Protein AF-A0A1G9RK10-F1 (afdb_monomer)

Mean predicted aligned error: 13.1 Å

Solvent-accessible surface area (backbone atoms only — not comparable to full-atom values): 10331 Å² total; per-residue (Å²): 124,64,68,62,55,46,46,72,76,38,72,86,64,48,72,44,81,42,51,58,89,54,56,60,70,59,33,54,46,34,39,77,75,68,65,28,46,60,47,67,49,62,83,65,88,89,59,86,79,92,74,89,58,81,71,52,60,60,60,53,47,53,52,56,57,50,56,70,39,57,61,78,69,75,44,83,59,95,44,70,71,59,46,52,52,50,51,54,51,54,50,50,57,52,51,53,58,46,52,55,33,55,76,68,69,45,74,80,90,51,96,82,51,80,75,78,80,81,78,88,74,77,52,92,44,63,47,52,32,50,50,52,51,44,68,75,40,72,89,60,87,80,52,69,64,57,53,22,60,76,70,72,42,90,52,60,90,48,48,76,67,62,48,75,110

Structure (mmCIF, N/CA/C/O backbone):
data_AF-A0A1G9RK10-F1
#
_entry.id   AF-A0A1G9RK10-F1
#
loop_
_atom_site.group_PDB
_atom_site.id
_atom_site.type_symbol
_atom_site.label_atom_id
_atom_site.label_alt_id
_atom_site.label_comp_id
_atom_site.label_asym_id
_atom_site.label_entity_id
_atom_site.label_seq_id
_atom_site.pdbx_PDB_ins_code
_atom_site.Cartn_x
_atom_site.Cartn_y
_atom_site.Cartn_z
_atom_site.occupancy
_atom_site.B_iso_or_equiv
_atom_site.auth_seq_id
_atom_site.auth_comp_id
_atom_site.auth_asym_id
_atom_site.auth_atom_id
_atom_site.pdbx_PDB_model_num
ATOM 1 N N . MET A 1 1 ? 15.495 -5.701 -16.136 1.00 53.94 1 MET A N 1
ATOM 2 C CA . MET A 1 1 ? 15.778 -6.930 -15.360 1.00 53.94 1 MET A CA 1
ATOM 3 C C . MET A 1 1 ? 14.755 -7.217 -14.250 1.00 53.94 1 MET A C 1
ATOM 5 O O . MET A 1 1 ? 14.625 -8.365 -13.862 1.00 53.94 1 MET A O 1
ATOM 9 N N . SER A 1 2 ? 13.984 -6.237 -13.758 1.00 80.31 2 SER A N 1
ATOM 10 C CA . SER A 1 2 ? 13.093 -6.415 -12.594 1.00 80.31 2 SER A CA 1
ATOM 11 C C . SER A 1 2 ? 11.784 -7.184 -12.850 1.00 80.31 2 SER A C 1
ATOM 13 O O . SER A 1 2 ? 11.376 -7.963 -11.995 1.00 80.31 2 SER A O 1
ATOM 15 N N . LEU A 1 3 ? 11.124 -7.016 -14.006 1.00 83.94 3 LEU A N 1
ATOM 16 C CA . LEU A 1 3 ? 9.822 -7.664 -14.266 1.00 83.94 3 LEU A CA 1
ATOM 17 C C . LEU A 1 3 ? 9.910 -9.189 -14.438 1.00 83.94 3 LEU A C 1
ATOM 19 O O . LEU A 1 3 ? 8.988 -9.894 -14.042 1.00 83.94 3 LEU A O 1
ATOM 23 N N . ALA A 1 4 ? 11.017 -9.699 -14.984 1.00 86.38 4 ALA A N 1
ATOM 24 C CA . ALA A 1 4 ? 11.227 -11.140 -15.132 1.00 86.38 4 ALA A CA 1
ATOM 25 C C . ALA A 1 4 ? 11.338 -11.831 -13.763 1.00 86.38 4 ALA A C 1
ATOM 27 O O . ALA A 1 4 ? 10.626 -12.794 -13.505 1.00 86.38 4 ALA A O 1
ATOM 28 N N . LEU A 1 5 ? 12.144 -11.268 -12.854 1.00 88.88 5 LEU A N 1
ATOM 29 C CA . LEU A 1 5 ? 12.272 -11.758 -11.476 1.00 88.88 5 LEU A CA 1
ATOM 30 C C . LEU A 1 5 ? 10.956 -11.647 -10.700 1.00 88.88 5 LEU A C 1
ATOM 32 O O . LEU A 1 5 ? 10.623 -12.523 -9.906 1.00 88.88 5 LEU A O 1
ATOM 36 N N . LEU A 1 6 ? 10.190 -10.575 -10.932 1.00 88.19 6 LEU A N 1
ATOM 37 C CA . LEU A 1 6 ? 8.857 -10.433 -10.354 1.00 88.19 6 LEU A CA 1
ATOM 38 C C . LEU A 1 6 ? 7.933 -11.554 -10.833 1.00 88.19 6 LEU A C 1
ATOM 40 O O . LEU A 1 6 ? 7.242 -12.147 -10.011 1.00 88.19 6 LEU A O 1
ATOM 44 N N . ARG A 1 7 ? 7.944 -11.873 -12.132 1.00 90.06 7 ARG A N 1
ATOM 45 C CA . ARG A 1 7 ? 7.121 -12.953 -12.687 1.00 90.06 7 ARG A CA 1
ATOM 46 C C . ARG A 1 7 ? 7.522 -14.322 -12.143 1.00 90.06 7 ARG A C 1
ATOM 48 O O . ARG A 1 7 ? 6.646 -15.121 -11.834 1.00 90.06 7 ARG A O 1
ATOM 55 N N . GLU A 1 8 ? 8.823 -14.561 -12.009 1.00 90.56 8 GLU A N 1
ATOM 56 C CA . GLU A 1 8 ? 9.381 -15.794 -11.452 1.00 90.56 8 GLU A CA 1
ATOM 57 C C . GLU A 1 8 ? 8.956 -16.000 -9.992 1.00 90.56 8 GLU A C 1
ATOM 59 O O . GLU A 1 8 ? 8.489 -17.074 -9.623 1.00 90.56 8 GLU A O 1
ATOM 64 N N . LYS A 1 9 ? 9.071 -14.959 -9.159 1.00 90.81 9 LYS A N 1
ATOM 65 C CA . LYS A 1 9 ? 8.763 -15.048 -7.724 1.00 90.81 9 LYS A CA 1
ATOM 66 C C . LYS A 1 9 ? 7.270 -14.942 -7.411 1.00 90.81 9 LYS A C 1
ATOM 68 O O . LYS A 1 9 ? 6.826 -15.468 -6.395 1.00 90.81 9 LYS A O 1
ATOM 73 N N . PHE A 1 10 ? 6.501 -14.255 -8.254 1.00 90.25 10 PHE A N 1
ATOM 74 C CA . PHE A 1 10 ? 5.099 -13.919 -8.005 1.00 90.25 10 PHE A CA 1
ATOM 75 C C . PHE A 1 10 ? 4.233 -14.184 -9.244 1.00 90.25 10 PHE A C 1
ATOM 77 O O . PHE A 1 10 ? 3.733 -13.269 -9.901 1.00 90.25 10 PHE A O 1
ATOM 84 N N . SER A 1 11 ? 4.015 -15.464 -9.544 1.00 88.94 11 SER A N 1
ATOM 85 C CA . SER A 1 11 ? 3.245 -15.921 -10.711 1.00 88.94 11 SER A CA 1
ATOM 86 C C . SER A 1 11 ? 1.756 -15.542 -10.682 1.00 88.94 11 SER A C 1
ATOM 88 O O . SER A 1 11 ? 1.095 -15.549 -11.722 1.00 88.94 11 SER A O 1
ATOM 90 N N . THR A 1 12 ? 1.218 -15.170 -9.519 1.00 91.38 12 THR A N 1
ATOM 91 C CA . THR A 1 12 ? -0.173 -14.717 -9.356 1.00 91.38 12 THR A CA 1
ATOM 92 C C . THR A 1 12 ? -0.383 -13.254 -9.741 1.00 91.38 12 THR A C 1
ATOM 94 O O . THR A 1 12 ? -1.522 -12.826 -9.926 1.00 91.38 12 THR A O 1
ATOM 97 N N . ILE A 1 13 ? 0.689 -12.468 -9.884 1.00 89.38 13 ILE A N 1
ATOM 98 C CA . ILE A 1 13 ? 0.580 -11.088 -10.354 1.00 89.38 13 ILE A CA 1
ATOM 99 C C . ILE A 1 13 ? 0.345 -11.120 -11.863 1.00 89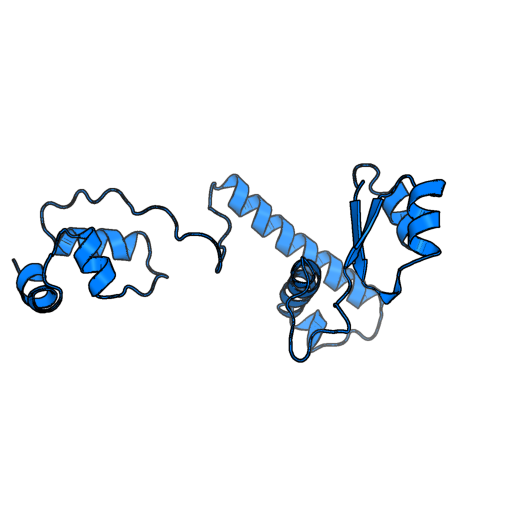.38 13 ILE A C 1
ATOM 101 O O . ILE A 1 13 ? 1.192 -11.598 -12.617 1.00 89.38 13 ILE A O 1
ATOM 105 N N . CYS A 1 14 ? -0.797 -10.583 -12.292 1.00 89.25 14 CYS A N 1
ATOM 106 C CA . CYS A 1 14 ? -1.172 -10.488 -13.707 1.00 89.25 14 CYS A CA 1
ATOM 107 C C . CYS A 1 14 ? -1.163 -9.046 -14.236 1.00 89.25 14 CYS A C 1
ATOM 109 O O . CYS A 1 14 ? -1.078 -8.843 -15.443 1.00 89.25 14 CYS A O 1
ATOM 111 N N . LEU A 1 15 ? -1.253 -8.050 -13.348 1.00 90.12 15 LEU A N 1
ATOM 112 C CA . LEU A 1 15 ? -1.397 -6.636 -13.694 1.00 90.12 15 LEU A CA 1
ATOM 113 C C . LEU A 1 15 ? -0.355 -5.786 -12.965 1.00 90.12 15 LEU A C 1
ATOM 115 O O . LEU A 1 15 ? -0.223 -5.864 -11.745 1.00 90.12 15 LEU A O 1
ATOM 119 N N . VAL A 1 16 ? 0.334 -4.930 -13.715 1.00 89.88 16 VAL A N 1
ATOM 120 C CA . VAL A 1 16 ? 1.300 -3.952 -13.210 1.00 89.88 16 VAL A CA 1
ATOM 121 C C . VAL A 1 16 ? 0.933 -2.567 -13.738 1.00 89.88 16 VAL A C 1
ATOM 123 O O . VAL A 1 16 ? 0.645 -2.405 -14.923 1.00 89.88 16 VAL A O 1
ATOM 126 N N . TRP A 1 17 ? 0.958 -1.556 -12.871 1.00 88.88 17 TRP A N 1
ATOM 127 C CA . TRP A 1 17 ? 0.866 -0.154 -13.287 1.00 88.88 17 TRP A CA 1
ATOM 128 C C . TRP A 1 17 ? 2.262 0.443 -13.426 1.00 88.88 17 TRP A C 1
ATOM 130 O O . TRP A 1 17 ? 3.115 0.212 -12.571 1.00 88.88 17 TRP A O 1
ATOM 140 N N . ALA A 1 18 ? 2.481 1.222 -14.480 1.00 88.12 18 ALA A N 1
ATOM 141 C CA . ALA A 1 18 ? 3.726 1.949 -14.698 1.00 88.12 18 ALA A CA 1
ATOM 142 C C . ALA A 1 18 ? 3.443 3.369 -15.202 1.00 88.12 18 ALA A C 1
ATOM 144 O O . ALA A 1 18 ? 2.366 3.643 -15.734 1.00 88.12 18 ALA A O 1
ATOM 145 N N . ASP A 1 19 ? 4.394 4.280 -15.010 1.00 85.12 19 ASP A N 1
ATOM 146 C CA . ASP A 1 19 ? 4.279 5.651 -15.505 1.00 85.12 19 ASP A CA 1
ATOM 147 C C . ASP A 1 19 ? 4.474 5.749 -17.030 1.00 85.12 19 ASP A C 1
ATOM 149 O O . ASP A 1 19 ? 4.818 4.784 -17.722 1.00 85.12 19 ASP A O 1
ATOM 153 N N . GLY A 1 20 ? 4.246 6.952 -17.562 1.00 84.38 20 GLY A N 1
ATOM 154 C CA . GLY A 1 20 ? 4.333 7.239 -18.990 1.00 84.38 20 GLY A CA 1
ATOM 155 C C . GLY A 1 20 ? 5.702 7.020 -19.638 1.00 84.38 20 GLY A C 1
ATOM 156 O O . GLY A 1 20 ? 5.734 6.845 -20.861 1.00 84.38 20 GLY A O 1
ATOM 157 N N . GLY A 1 21 ? 6.788 7.006 -18.859 1.00 84.88 21 GLY A N 1
ATOM 158 C CA . GLY A 1 21 ? 8.156 6.770 -19.323 1.00 84.88 21 GLY A CA 1
ATOM 159 C C . GLY A 1 21 ? 8.443 5.305 -19.653 1.00 84.88 21 GLY A C 1
ATOM 160 O O . GLY A 1 21 ? 9.356 5.014 -20.420 1.00 84.88 21 GLY A O 1
ATOM 161 N N . TYR A 1 22 ? 7.622 4.380 -19.151 1.00 86.12 22 TYR A N 1
ATOM 162 C CA . TYR A 1 22 ? 7.745 2.940 -19.406 1.00 86.12 22 TYR A CA 1
ATOM 163 C C . TYR A 1 22 ? 6.892 2.430 -20.578 1.00 86.12 22 TYR A C 1
ATOM 165 O O . TYR A 1 22 ? 6.804 1.221 -20.813 1.00 86.12 22 TYR A O 1
ATOM 173 N N . ALA A 1 23 ? 6.245 3.331 -21.318 1.00 84.19 23 ALA A N 1
ATOM 174 C CA . ALA A 1 23 ? 5.412 2.964 -22.455 1.00 84.19 23 ALA A CA 1
ATOM 175 C C . ALA A 1 23 ? 6.224 2.396 -23.635 1.00 84.19 23 ALA A C 1
ATOM 177 O O . ALA A 1 23 ? 7.419 2.651 -23.792 1.00 84.19 23 ALA A O 1
ATOM 178 N N . GLY A 1 24 ? 5.546 1.658 -24.516 1.00 87.56 24 GLY A N 1
ATOM 179 C CA . GLY A 1 24 ? 6.134 1.148 -25.753 1.00 87.56 24 GLY A CA 1
ATOM 180 C C . GLY A 1 24 ? 6.821 -0.200 -25.557 1.00 87.56 24 GLY A C 1
ATOM 181 O O . GLY A 1 24 ? 6.171 -1.185 -25.209 1.00 87.56 24 GLY A O 1
ATOM 182 N N . ARG A 1 25 ? 8.136 -0.266 -25.801 1.00 89.38 25 ARG A N 1
ATOM 183 C CA . ARG A 1 25 ? 8.872 -1.541 -25.913 1.00 89.38 25 ARG A CA 1
ATOM 184 C C . ARG A 1 25 ? 8.755 -2.422 -24.667 1.00 89.38 25 ARG A C 1
ATOM 186 O O . ARG A 1 25 ? 8.590 -3.630 -24.802 1.00 89.38 25 ARG A O 1
ATOM 193 N N . LEU A 1 26 ? 8.825 -1.835 -23.470 1.00 86.38 26 LEU A N 1
ATOM 194 C CA . LEU A 1 26 ? 8.731 -2.594 -22.220 1.00 86.38 26 LEU A CA 1
ATOM 195 C C . LEU A 1 26 ? 7.330 -3.183 -22.014 1.00 86.38 26 LEU A C 1
ATOM 197 O O . LEU A 1 26 ? 7.211 -4.343 -21.631 1.00 86.38 26 LEU A O 1
ATOM 201 N N . GLN A 1 27 ? 6.288 -2.398 -22.294 1.00 90.44 27 GLN A N 1
ATOM 202 C CA . GLN A 1 27 ? 4.893 -2.825 -22.187 1.00 90.44 27 GLN A CA 1
ATOM 203 C C . GLN A 1 27 ? 4.593 -3.989 -23.140 1.00 90.44 27 GLN A C 1
ATOM 205 O O . GLN A 1 27 ? 4.045 -5.003 -22.711 1.00 90.44 27 GLN A O 1
ATOM 210 N N . ALA A 1 28 ? 4.998 -3.867 -24.408 1.00 90.69 28 ALA A N 1
ATOM 211 C CA . ALA A 1 28 ? 4.804 -4.918 -25.406 1.00 90.69 28 ALA A CA 1
ATOM 212 C C . ALA A 1 28 ? 5.553 -6.205 -25.025 1.00 90.69 28 ALA A C 1
ATOM 214 O O . ALA A 1 28 ? 4.969 -7.288 -25.020 1.00 90.69 28 ALA A O 1
ATOM 215 N N . TRP A 1 29 ? 6.822 -6.079 -24.627 1.00 93.06 29 TRP A N 1
ATOM 216 C CA . TRP A 1 29 ? 7.636 -7.214 -24.196 1.00 93.06 29 TRP A CA 1
ATOM 217 C C . TRP A 1 29 ? 7.060 -7.913 -22.957 1.00 93.06 29 TRP A C 1
ATOM 219 O O . TRP A 1 29 ? 6.998 -9.139 -22.925 1.00 93.06 29 TRP A O 1
ATOM 229 N N . ALA A 1 30 ? 6.595 -7.163 -21.953 1.00 91.38 30 ALA A N 1
ATOM 230 C CA . ALA A 1 30 ? 6.016 -7.742 -20.741 1.00 91.38 30 ALA A CA 1
ATOM 231 C C . ALA A 1 30 ? 4.748 -8.560 -21.040 1.00 91.38 30 ALA A C 1
ATOM 233 O O . ALA A 1 30 ? 4.576 -9.647 -20.487 1.00 91.38 30 ALA A O 1
ATOM 234 N N . GLY A 1 31 ? 3.903 -8.082 -21.958 1.00 90.56 31 GLY A N 1
ATOM 235 C CA . GLY A 1 31 ? 2.727 -8.824 -22.408 1.00 90.56 31 GLY A CA 1
ATOM 236 C C . GLY A 1 31 ? 3.091 -10.096 -23.177 1.00 90.56 31 GLY A C 1
ATOM 237 O O . GLY A 1 31 ? 2.581 -11.166 -22.862 1.00 90.56 31 GLY A O 1
ATOM 238 N N . GLN A 1 32 ? 4.002 -9.994 -24.149 1.00 91.81 32 GLN A N 1
ATOM 239 C CA . GLN A 1 32 ? 4.349 -11.103 -25.047 1.00 91.81 32 GLN A CA 1
ATOM 240 C C . GLN A 1 32 ? 5.210 -12.185 -24.387 1.00 91.81 32 GLN A C 1
ATOM 242 O O . GLN A 1 32 ? 5.023 -13.365 -24.661 1.00 91.81 32 GLN A O 1
ATOM 247 N N . VAL A 1 33 ? 6.164 -11.790 -23.542 1.00 89.25 33 VAL A N 1
ATOM 248 C CA . VAL A 1 33 ? 7.177 -12.704 -22.990 1.00 89.25 33 VAL A CA 1
ATOM 249 C C . VAL A 1 33 ? 6.831 -13.152 -21.575 1.00 89.25 33 VAL A C 1
ATOM 251 O O . VAL A 1 33 ? 7.075 -14.302 -21.225 1.00 89.25 33 VAL A O 1
ATOM 254 N N . LEU A 1 34 ? 6.262 -12.268 -20.749 1.00 88.75 34 LEU A N 1
ATOM 255 C CA . LEU A 1 34 ? 5.972 -12.578 -19.344 1.00 88.75 34 LEU A CA 1
ATOM 256 C C . LEU A 1 34 ? 4.493 -12.883 -19.074 1.00 88.75 34 LEU A C 1
ATOM 258 O O . LEU A 1 34 ? 4.167 -13.305 -17.963 1.00 88.75 34 LEU A O 1
ATOM 262 N N . GLY A 1 35 ? 3.598 -12.659 -20.045 1.00 89.38 35 GLY A N 1
ATOM 263 C CA . GLY A 1 35 ? 2.150 -12.753 -19.835 1.00 89.38 35 GLY A CA 1
ATOM 264 C C . GLY A 1 35 ? 1.630 -11.736 -18.811 1.00 89.38 35 GLY A C 1
ATOM 265 O O . GLY A 1 35 ? 0.640 -11.995 -18.132 1.00 89.38 35 GLY A O 1
ATOM 266 N N . LEU A 1 36 ? 2.327 -10.605 -18.648 1.00 91.06 36 LEU A N 1
ATOM 267 C CA . LEU A 1 36 ? 1.996 -9.557 -17.683 1.00 91.06 36 LEU A CA 1
ATOM 268 C C . LEU A 1 36 ? 1.313 -8.383 -18.381 1.00 91.06 36 LEU A C 1
ATOM 270 O O . LEU A 1 36 ? 1.899 -7.741 -19.255 1.00 91.06 36 LEU A O 1
ATOM 274 N N . ALA A 1 37 ? 0.102 -8.040 -17.943 1.00 91.44 37 ALA A N 1
ATOM 275 C CA . ALA A 1 37 ? -0.563 -6.824 -18.381 1.00 91.44 37 ALA A CA 1
ATOM 276 C C . ALA A 1 37 ? 0.099 -5.611 -17.715 1.00 91.44 37 ALA A C 1
ATOM 278 O O . ALA A 1 37 ? 0.075 -5.469 -16.492 1.00 91.44 37 ALA A O 1
ATOM 279 N N . VAL A 1 38 ? 0.676 -4.712 -18.514 1.00 91.19 38 VAL A N 1
ATOM 280 C CA . VAL A 1 38 ? 1.235 -3.444 -18.024 1.00 91.19 38 VAL A CA 1
ATOM 281 C C . VAL A 1 38 ? 0.315 -2.305 -18.447 1.00 91.19 38 VAL A C 1
ATOM 283 O O . VAL A 1 38 ? 0.171 -2.013 -19.634 1.00 91.19 38 VAL A O 1
ATOM 286 N N . THR A 1 39 ? -0.324 -1.664 -17.472 1.00 90.62 39 THR A N 1
ATOM 287 C CA . THR A 1 39 ? -1.167 -0.484 -17.685 1.00 90.62 39 THR A CA 1
ATOM 288 C C . THR A 1 39 ? -0.345 0.774 -17.460 1.00 90.62 39 THR A C 1
ATOM 290 O O . THR A 1 39 ? 0.134 1.026 -16.353 1.00 90.62 39 THR A O 1
ATOM 293 N N . ILE A 1 40 ? -0.206 1.573 -18.513 1.00 88.62 40 ILE A N 1
ATOM 294 C CA . ILE A 1 40 ? 0.523 2.835 -18.466 1.00 88.62 40 ILE A CA 1
ATOM 295 C C . ILE A 1 40 ? -0.408 3.943 -17.975 1.00 88.62 40 ILE A C 1
ATOM 297 O O . ILE A 1 40 ? -1.421 4.242 -18.604 1.00 88.62 40 ILE A O 1
ATOM 301 N N . VAL A 1 41 ? -0.042 4.574 -16.864 1.00 85.62 41 VAL A N 1
ATOM 302 C CA . VAL A 1 41 ? -0.720 5.757 -16.337 1.00 85.62 41 VAL A CA 1
ATOM 303 C C . VAL A 1 41 ? 0.020 6.988 -16.845 1.00 85.62 41 VAL A C 1
ATOM 305 O O . VAL A 1 41 ? 1.155 7.260 -16.452 1.00 85.62 41 VAL A O 1
ATOM 308 N N . ARG A 1 42 ? -0.627 7.734 -17.743 1.00 81.31 42 ARG A N 1
ATOM 309 C CA . ARG A 1 42 ? -0.106 8.979 -18.312 1.00 81.31 42 ARG A CA 1
ATOM 310 C C . ARG A 1 42 ? -0.925 10.169 -17.852 1.00 81.31 42 ARG A C 1
ATOM 312 O O . ARG A 1 42 ? -2.141 10.088 -17.698 1.00 81.31 42 ARG A O 1
ATOM 319 N N . ARG A 1 43 ? -0.226 11.282 -17.656 1.00 77.88 43 ARG A N 1
ATOM 320 C CA . ARG A 1 43 ? -0.850 12.598 -17.586 1.00 77.88 43 ARG A CA 1
ATOM 321 C C . ARG A 1 43 ? -1.272 12.992 -19.003 1.00 77.88 43 ARG A C 1
ATOM 323 O O . ARG A 1 43 ? -0.547 12.688 -19.942 1.00 77.88 43 ARG A O 1
ATOM 330 N N . SER A 1 44 ? -2.426 13.639 -19.149 1.00 77.94 44 SER A N 1
ATOM 331 C CA . SER A 1 44 ? -2.768 14.296 -20.414 1.00 77.94 44 SER A CA 1
ATOM 332 C C . SER A 1 44 ? -1.967 15.593 -20.538 1.00 77.94 44 SER A C 1
ATOM 334 O O . SER A 1 44 ? -1.988 16.412 -19.612 1.00 77.94 44 SER A O 1
ATOM 336 N N . ASP A 1 45 ? -1.264 15.762 -21.658 1.00 72.25 45 ASP A N 1
ATOM 337 C CA . ASP A 1 45 ? -0.419 16.931 -21.935 1.00 72.25 45 ASP A CA 1
ATOM 338 C C . ASP A 1 45 ? -1.246 18.221 -22.102 1.00 72.25 45 ASP A C 1
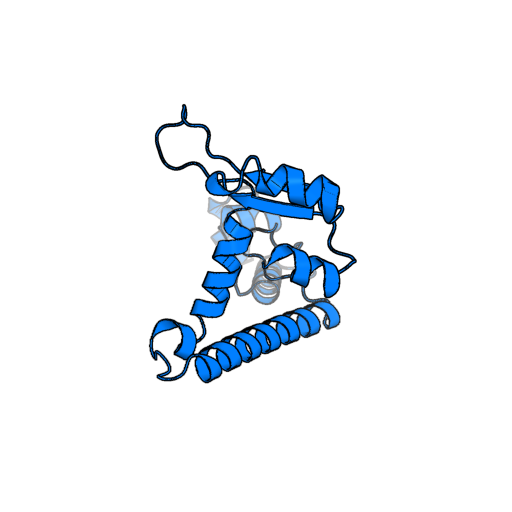ATOM 340 O O . ASP A 1 45 ? -0.746 19.318 -21.855 1.00 72.25 45 ASP A O 1
ATOM 344 N N . ASP A 1 46 ? -2.545 18.093 -22.398 1.00 78.19 46 ASP A N 1
ATOM 345 C CA . ASP A 1 46 ? -3.480 19.213 -22.576 1.00 78.19 46 ASP A CA 1
ATOM 346 C C . ASP A 1 46 ? -3.934 19.853 -21.250 1.00 78.19 46 ASP A C 1
ATOM 348 O O . ASP A 1 46 ? -4.543 20.926 -21.229 1.00 78.19 46 ASP A O 1
ATOM 352 N N . LEU A 1 47 ? -3.653 19.211 -20.110 1.00 76.62 47 LEU A N 1
ATOM 353 C CA . LEU A 1 47 ? -4.113 19.668 -18.800 1.00 76.62 47 LEU A CA 1
ATOM 354 C C . LEU A 1 47 ? -3.064 20.548 -18.109 1.00 76.62 47 LEU A C 1
ATOM 356 O O . LEU A 1 47 ? -2.021 20.071 -17.642 1.00 76.62 47 LEU A O 1
ATOM 360 N N . ARG A 1 48 ? -3.380 21.839 -17.953 1.00 77.38 48 ARG A N 1
ATOM 361 C CA . ARG A 1 48 ? -2.596 22.786 -17.141 1.00 77.38 48 ARG A CA 1
ATOM 362 C C . ARG A 1 48 ? -2.903 22.605 -15.646 1.00 77.38 48 ARG A C 1
ATOM 364 O O . ARG A 1 48 ? -4.057 22.443 -15.266 1.00 77.38 48 ARG A O 1
ATOM 371 N N . GLY A 1 49 ? -1.879 22.672 -14.788 1.00 79.50 49 GLY A N 1
ATOM 372 C CA . GLY A 1 49 ? -2.020 22.560 -13.322 1.00 79.50 49 GLY A CA 1
ATOM 373 C C . GLY A 1 4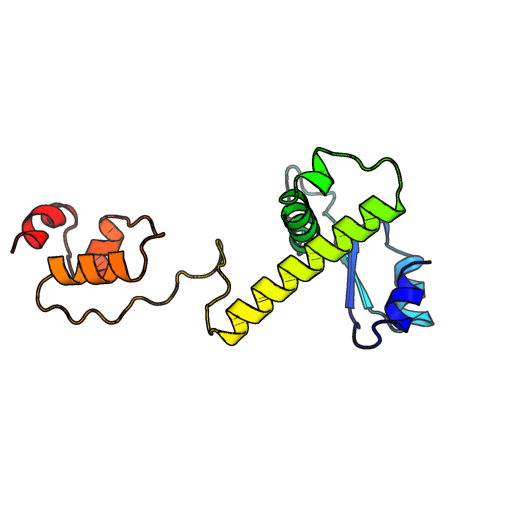9 ? -1.706 21.171 -12.749 1.00 79.50 49 GLY A C 1
ATOM 374 O O . GLY A 1 49 ? -1.086 20.347 -13.414 1.00 79.50 49 GLY A O 1
ATOM 375 N N . PHE A 1 50 ? -2.066 20.907 -11.490 1.00 75.31 50 PHE A N 1
ATOM 376 C CA . PHE A 1 50 ? -1.872 19.594 -10.860 1.00 75.31 50 PHE A CA 1
ATOM 377 C C . PHE A 1 50 ? -3.071 18.687 -11.152 1.00 75.31 50 PHE A C 1
ATOM 379 O O . PHE A 1 50 ? -4.202 19.030 -10.819 1.00 75.31 50 PHE A O 1
ATOM 386 N N . VAL A 1 51 ? -2.819 17.523 -11.755 1.00 78.75 51 VAL A N 1
ATOM 387 C CA . VAL A 1 51 ? -3.843 16.514 -12.051 1.00 78.75 51 VAL A CA 1
ATOM 388 C C . VAL A 1 51 ? -3.510 15.248 -11.280 1.00 78.75 51 VAL A C 1
ATOM 390 O O . VAL A 1 51 ? -2.402 14.722 -11.390 1.00 78.75 51 VAL A O 1
ATOM 393 N N . VAL A 1 52 ? -4.475 14.748 -10.510 1.00 75.12 52 VAL A N 1
ATOM 394 C CA . VAL A 1 52 ? -4.315 13.499 -9.761 1.00 75.12 52 VAL A CA 1
ATOM 395 C C . VAL A 1 52 ? -4.277 12.332 -10.743 1.00 75.12 52 VAL A C 1
ATOM 397 O O . VAL A 1 52 ? -5.266 12.041 -11.415 1.00 75.12 52 VAL A O 1
ATOM 400 N N . LEU A 1 53 ? -3.137 11.644 -10.811 1.00 79.06 53 LEU A N 1
ATOM 401 C CA . LEU A 1 53 ? -2.997 10.451 -11.637 1.00 79.06 53 LEU A CA 1
ATOM 402 C C . LEU A 1 53 ? -3.701 9.249 -10.987 1.00 79.06 53 LEU A C 1
ATOM 404 O O . LEU A 1 53 ? -3.475 8.969 -9.801 1.00 79.06 53 LEU A O 1
ATOM 408 N N . PRO A 1 54 ? -4.509 8.487 -11.749 1.00 74.31 54 PRO A N 1
ATOM 409 C CA . PRO A 1 54 ? -5.125 7.266 -11.252 1.00 74.31 54 PRO A CA 1
ATOM 410 C C . PRO A 1 54 ? -4.077 6.310 -10.669 1.00 74.31 54 PRO A C 1
ATOM 412 O O . PRO A 1 54 ? -3.124 5.924 -11.337 1.00 74.31 54 PRO A O 1
ATOM 415 N N . ARG A 1 55 ? -4.261 5.915 -9.403 1.00 77.56 55 ARG A N 1
ATOM 416 C CA . ARG A 1 55 ? -3.422 4.948 -8.660 1.00 77.56 55 ARG A CA 1
ATOM 417 C C . ARG A 1 55 ? -1.953 5.338 -8.423 1.00 77.56 55 ARG A C 1
ATOM 419 O O . ARG A 1 55 ? -1.260 4.575 -7.752 1.00 77.56 55 ARG A O 1
ATOM 426 N N . GLY A 1 56 ? -1.500 6.527 -8.835 1.00 76.44 56 GLY A N 1
ATOM 427 C CA . GLY A 1 56 ? -0.157 7.036 -8.500 1.00 76.44 56 GLY A CA 1
ATOM 428 C C . GLY A 1 56 ? 0.083 7.108 -6.987 1.00 76.44 56 GLY A C 1
ATOM 429 O O . GLY A 1 56 ? 1.147 6.737 -6.489 1.00 76.44 56 GLY A O 1
ATOM 430 N N . TRP A 1 57 ? -0.978 7.418 -6.233 1.00 81.69 57 TRP A N 1
ATOM 431 C CA . TRP A 1 57 ? -0.934 7.455 -4.773 1.00 81.69 57 TRP A CA 1
ATOM 432 C C . TRP A 1 57 ? -0.502 6.127 -4.138 1.00 81.69 57 TRP A C 1
ATOM 434 O O . TRP A 1 57 ? -0.021 6.141 -3.011 1.00 81.69 57 TRP A O 1
ATOM 444 N N . VAL A 1 58 ? -0.690 4.970 -4.791 1.00 84.62 58 VAL A N 1
ATOM 445 C CA . VAL A 1 58 ? -0.362 3.651 -4.206 1.00 84.62 58 VAL A CA 1
ATOM 446 C C . VAL A 1 58 ? 1.142 3.534 -3.961 1.00 84.62 58 VAL A C 1
ATOM 448 O O . VAL A 1 58 ? 1.572 3.083 -2.894 1.00 84.62 58 VAL A O 1
ATOM 451 N N . VAL A 1 59 ? 1.933 3.986 -4.933 1.00 83.62 59 VAL A N 1
ATOM 452 C CA . VAL A 1 59 ? 3.395 3.990 -4.863 1.00 83.62 59 VAL A CA 1
ATOM 453 C C . VAL A 1 59 ? 3.857 5.006 -3.823 1.00 83.62 59 VAL A C 1
ATOM 455 O O . VAL A 1 59 ? 4.574 4.652 -2.887 1.00 83.62 59 VAL A O 1
ATOM 458 N N . GLU A 1 60 ? 3.360 6.240 -3.914 1.00 87.06 60 GLU A N 1
ATOM 459 C CA . GLU A 1 60 ? 3.676 7.310 -2.960 1.00 87.06 60 GLU A CA 1
ATOM 460 C C . GLU A 1 60 ? 3.338 6.915 -1.522 1.00 87.06 60 GLU A C 1
ATOM 462 O O . GLU A 1 60 ? 4.106 7.173 -0.601 1.00 87.06 60 GLU A O 1
ATOM 467 N N . ARG A 1 61 ? 2.214 6.224 -1.316 1.00 87.75 61 ARG A N 1
ATOM 468 C CA . ARG A 1 61 ? 1.788 5.743 -0.003 1.00 87.75 61 ARG A CA 1
ATOM 469 C C . ARG A 1 61 ? 2.769 4.726 0.575 1.00 87.75 61 ARG A C 1
ATOM 471 O O . ARG A 1 61 ? 3.006 4.745 1.781 1.00 87.75 61 ARG A O 1
ATOM 478 N N . THR A 1 62 ? 3.356 3.875 -0.266 1.00 88.69 62 THR A N 1
ATOM 479 C CA . THR A 1 62 ? 4.397 2.932 0.162 1.00 88.69 62 THR A CA 1
ATOM 480 C C . THR A 1 62 ? 5.631 3.683 0.650 1.00 88.69 62 THR A C 1
ATOM 482 O O . THR A 1 62 ? 6.087 3.442 1.768 1.00 88.69 62 THR A O 1
ATOM 485 N N . PHE A 1 63 ? 6.095 4.679 -0.106 1.00 88.62 63 PHE A N 1
ATOM 486 C CA . PHE A 1 63 ? 7.194 5.542 0.331 1.00 88.62 63 PHE A CA 1
ATOM 487 C C . PHE A 1 63 ? 6.851 6.355 1.580 1.00 88.62 63 PHE A C 1
ATOM 489 O O . PHE A 1 63 ? 7.678 6.462 2.479 1.00 88.62 63 PHE A O 1
ATOM 496 N N . ALA A 1 64 ? 5.622 6.854 1.705 1.00 90.38 64 ALA A N 1
ATOM 497 C CA . ALA A 1 64 ? 5.166 7.563 2.894 1.00 90.38 64 ALA A CA 1
ATOM 498 C C . ALA A 1 64 ? 5.182 6.667 4.143 1.00 90.38 64 ALA A C 1
ATOM 500 O O . ALA A 1 64 ? 5.498 7.134 5.235 1.00 90.38 64 ALA A O 1
ATOM 501 N N . TRP A 1 65 ? 4.872 5.372 4.010 1.00 91.00 65 TRP A N 1
ATOM 502 C CA . TRP A 1 65 ? 4.998 4.420 5.114 1.00 91.00 65 TRP A CA 1
ATOM 503 C C . TRP A 1 65 ? 6.453 4.154 5.486 1.00 91.00 65 TRP A C 1
ATOM 505 O O . TRP A 1 65 ? 6.772 4.190 6.674 1.00 91.00 65 TRP A O 1
ATOM 515 N N . LEU A 1 66 ? 7.327 3.943 4.500 1.00 92.38 66 LEU A N 1
ATOM 516 C CA . LEU A 1 66 ? 8.765 3.780 4.728 1.00 92.38 66 LEU A CA 1
ATOM 517 C C . LEU A 1 66 ? 9.380 5.037 5.358 1.00 92.38 66 LEU A C 1
ATOM 519 O O . LEU A 1 66 ? 10.206 4.937 6.261 1.00 92.38 66 LEU A O 1
ATOM 523 N N . ALA A 1 67 ? 8.892 6.222 4.988 1.00 91.94 67 ALA A N 1
ATOM 524 C CA . ALA A 1 67 ? 9.366 7.488 5.526 1.00 91.94 67 ALA A CA 1
ATOM 525 C C . ALA A 1 67 ? 9.087 7.677 7.029 1.00 91.94 67 ALA A C 1
ATOM 527 O O . ALA A 1 67 ? 9.711 8.513 7.684 1.00 91.94 67 ALA A O 1
ATOM 528 N N . ARG A 1 68 ? 8.182 6.878 7.613 1.00 89.69 68 ARG A N 1
ATOM 529 C CA . ARG A 1 68 ? 7.936 6.867 9.066 1.00 89.69 68 ARG A CA 1
ATOM 530 C C . ARG A 1 68 ? 9.075 6.224 9.853 1.00 89.69 68 ARG A C 1
ATOM 532 O O . ARG A 1 68 ? 9.161 6.422 11.063 1.00 89.69 68 ARG A O 1
ATOM 539 N N 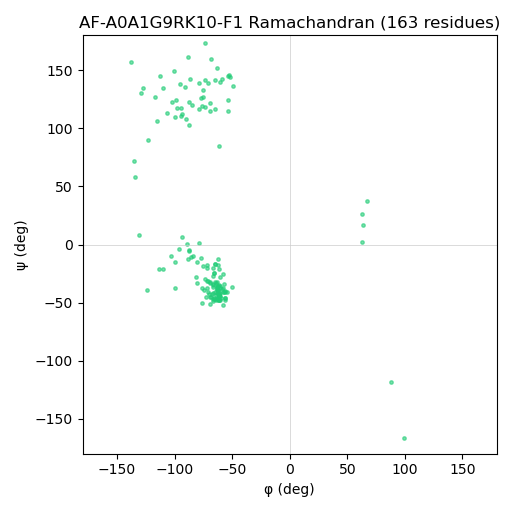. TYR A 1 69 ? 9.939 5.458 9.195 1.00 91.12 69 TYR A N 1
ATOM 540 C CA . TYR A 1 69 ? 11.096 4.840 9.821 1.00 91.12 69 TYR A CA 1
ATOM 541 C C . TYR A 1 69 ? 12.281 5.793 9.706 1.00 91.12 69 TYR A C 1
ATOM 543 O O . TYR A 1 69 ? 12.858 5.960 8.636 1.00 91.12 69 TYR A O 1
ATOM 551 N N . ARG A 1 70 ? 12.676 6.408 10.829 1.00 89.38 70 ARG A N 1
ATOM 552 C CA . ARG A 1 70 ? 13.747 7.424 10.875 1.00 89.38 70 ARG A CA 1
ATOM 553 C C . ARG A 1 70 ? 15.035 6.977 10.172 1.00 89.38 70 ARG A C 1
ATOM 555 O O . ARG A 1 70 ? 15.683 7.794 9.526 1.00 89.38 70 ARG A O 1
ATOM 562 N N . ARG A 1 71 ? 15.388 5.692 10.279 1.00 90.00 71 ARG A N 1
ATOM 563 C CA . ARG A 1 71 ? 16.565 5.100 9.625 1.00 90.00 71 ARG A CA 1
ATOM 564 C C . ARG A 1 71 ? 16.493 5.077 8.096 1.00 90.00 71 ARG A C 1
ATOM 566 O O . ARG A 1 71 ? 17.527 5.101 7.465 1.00 90.00 71 ARG A O 1
ATOM 573 N N . LEU A 1 72 ? 15.308 5.090 7.496 1.00 90.81 72 LEU A N 1
ATOM 574 C CA . LEU A 1 72 ? 15.172 5.130 6.035 1.00 90.81 72 LEU A CA 1
ATOM 575 C C . LEU A 1 72 ? 15.215 6.557 5.462 1.00 90.81 72 LEU A C 1
ATOM 577 O O . LEU A 1 72 ? 15.288 6.720 4.252 1.00 90.81 72 LEU A O 1
ATOM 581 N N . VAL A 1 73 ? 15.152 7.598 6.304 1.00 89.31 73 VAL A N 1
ATOM 582 C CA . VAL A 1 73 ? 15.038 9.002 5.843 1.00 89.31 73 VAL A CA 1
ATOM 583 C C . VAL A 1 73 ? 16.147 9.903 6.368 1.00 89.31 73 VAL A C 1
ATOM 585 O O . VAL A 1 73 ? 16.590 10.820 5.684 1.00 89.31 73 VAL A O 1
ATOM 588 N N . ARG A 1 74 ? 16.539 9.721 7.630 1.00 86.12 74 ARG A N 1
ATOM 589 C CA . ARG A 1 74 ? 17.410 10.659 8.353 1.00 86.12 74 ARG A CA 1
ATOM 590 C C . ARG A 1 74 ? 18.775 10.077 8.687 1.00 86.12 74 ARG A C 1
ATOM 592 O O . ARG A 1 74 ? 19.687 10.847 8.956 1.00 86.12 74 ARG A O 1
ATOM 599 N N . ILE A 1 75 ? 18.906 8.752 8.712 1.00 85.44 75 ILE A N 1
ATOM 600 C CA . ILE A 1 75 ? 20.159 8.067 9.044 1.00 85.44 75 ILE A CA 1
ATOM 601 C C . ILE A 1 75 ? 20.508 7.171 7.870 1.00 85.44 75 ILE A C 1
ATOM 603 O O . ILE A 1 75 ? 20.079 6.027 7.813 1.00 85.44 75 ILE A O 1
ATOM 607 N N . TYR A 1 76 ? 21.258 7.711 6.919 1.00 79.75 76 TYR A N 1
ATOM 608 C CA . TYR A 1 76 ? 21.721 6.923 5.789 1.00 79.75 76 TYR A CA 1
ATOM 609 C C . TYR A 1 76 ? 22.748 5.898 6.269 1.00 79.75 76 TYR A C 1
ATOM 611 O O . TYR A 1 76 ? 23.764 6.250 6.870 1.00 79.75 76 TYR A O 1
ATOM 619 N N . GLU A 1 77 ? 22.459 4.624 6.024 1.00 85.19 77 GLU A N 1
ATOM 620 C CA . GLU A 1 77 ? 23.383 3.539 6.330 1.00 85.19 77 GLU A CA 1
ATOM 621 C C . GLU A 1 77 ? 24.573 3.581 5.366 1.00 85.19 77 GLU A C 1
ATOM 623 O O . GLU A 1 77 ? 24.416 3.794 4.164 1.00 85.19 77 GLU A O 1
ATOM 628 N N . ARG A 1 78 ? 25.784 3.345 5.884 1.00 89.69 78 ARG A N 1
ATOM 629 C CA . ARG A 1 78 ? 27.013 3.361 5.069 1.00 89.69 78 ARG A CA 1
ATOM 630 C C . ARG A 1 78 ? 27.054 2.223 4.044 1.00 89.69 78 ARG A C 1
ATOM 632 O O . ARG A 1 78 ? 27.728 2.346 3.026 1.00 89.69 78 ARG A O 1
ATOM 639 N N . ARG A 1 79 ? 26.379 1.107 4.336 1.00 92.62 79 ARG A N 1
ATOM 640 C CA . ARG A 1 79 ? 26.320 -0.079 3.474 1.00 92.62 79 ARG A CA 1
ATOM 641 C C . ARG A 1 79 ? 24.918 -0.241 2.881 1.00 92.62 79 ARG A C 1
ATOM 643 O O . ARG A 1 79 ? 23.951 -0.177 3.646 1.00 92.62 79 ARG A O 1
ATOM 650 N N . PRO A 1 80 ? 24.799 -0.530 1.572 1.00 90.88 80 PRO A N 1
ATOM 651 C CA . PRO A 1 80 ? 23.504 -0.773 0.941 1.00 90.88 80 PRO A CA 1
ATOM 652 C C . PRO A 1 80 ? 22.779 -1.975 1.562 1.00 90.88 80 PRO A C 1
ATOM 654 O O . PRO A 1 80 ? 21.576 -1.892 1.781 1.00 90.88 80 PRO A O 1
ATOM 657 N N . ASP A 1 81 ? 23.508 -3.022 1.963 1.00 93.50 81 ASP A N 1
ATOM 658 C CA . ASP A 1 81 ? 22.937 -4.234 2.576 1.00 93.50 81 ASP A CA 1
ATOM 659 C C . ASP A 1 81 ? 22.151 -3.929 3.864 1.00 93.50 81 ASP A C 1
ATOM 661 O O . ASP A 1 81 ? 21.092 -4.498 4.124 1.00 93.50 81 ASP A O 1
ATOM 665 N N . HIS A 1 82 ? 22.642 -2.986 4.677 1.00 92.69 82 HIS A N 1
ATOM 666 C CA . HIS A 1 82 ? 21.946 -2.567 5.896 1.00 92.69 82 HIS A CA 1
ATOM 667 C C . HIS A 1 82 ? 20.686 -1.770 5.565 1.00 92.69 82 HIS A C 1
ATOM 669 O O . HIS A 1 82 ? 19.648 -1.957 6.199 1.00 92.69 82 HIS A O 1
ATOM 675 N N . HIS A 1 83 ? 20.764 -0.891 4.564 1.00 90.88 83 HIS A N 1
ATOM 676 C CA . HIS A 1 83 ? 19.608 -0.128 4.114 1.00 90.88 83 HIS A CA 1
ATOM 677 C C . HIS A 1 83 ? 18.522 -1.057 3.552 1.00 90.88 83 HIS A C 1
ATOM 679 O O . HIS A 1 83 ? 17.344 -0.901 3.874 1.00 90.88 83 HIS A O 1
ATOM 685 N N . GLU A 1 84 ? 18.913 -2.070 2.777 1.00 93.25 84 GLU A N 1
ATOM 686 C CA . GLU A 1 84 ? 18.008 -3.102 2.275 1.00 93.25 84 GLU A CA 1
ATOM 687 C C . GLU A 1 84 ? 17.346 -3.879 3.422 1.00 93.25 84 GLU A C 1
ATOM 689 O O . GLU A 1 84 ? 16.118 -3.994 3.463 1.00 93.25 84 GLU A O 1
ATOM 694 N N . ALA A 1 85 ? 18.123 -4.334 4.410 1.00 94.25 85 ALA A N 1
ATOM 695 C CA . ALA A 1 85 ? 17.586 -5.008 5.592 1.00 94.25 85 ALA A CA 1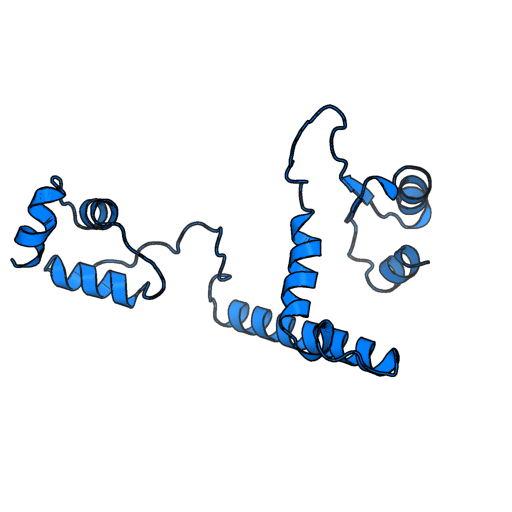
ATOM 696 C C . ALA A 1 85 ? 16.574 -4.132 6.357 1.00 94.25 85 ALA A C 1
ATOM 698 O O . ALA A 1 85 ? 15.541 -4.625 6.821 1.00 94.25 85 ALA A O 1
ATOM 699 N N . MET A 1 86 ? 16.816 -2.820 6.445 1.00 94.06 86 MET A N 1
ATOM 700 C CA . MET A 1 86 ? 15.877 -1.882 7.067 1.00 94.06 86 MET A CA 1
ATOM 701 C C . MET A 1 86 ? 14.570 -1.738 6.274 1.00 94.06 86 MET A C 1
ATOM 703 O O . MET A 1 86 ? 13.512 -1.600 6.894 1.00 94.06 86 MET A O 1
ATOM 707 N N . ILE A 1 87 ? 14.608 -1.803 4.937 1.00 94.12 87 ILE A N 1
ATOM 708 C CA . ILE A 1 87 ? 13.396 -1.830 4.099 1.00 94.12 87 ILE A CA 1
ATOM 709 C C . ILE A 1 87 ? 12.594 -3.102 4.385 1.00 94.12 87 ILE A C 1
ATOM 711 O O . ILE A 1 87 ? 11.390 -3.018 4.639 1.00 94.12 87 ILE A O 1
ATOM 715 N N . TRP A 1 88 ? 13.250 -4.267 4.406 1.00 94.88 88 TRP A N 1
ATOM 716 C CA . TRP A 1 88 ? 12.597 -5.538 4.732 1.00 94.88 88 TRP A CA 1
ATOM 717 C C . TRP A 1 88 ? 11.921 -5.491 6.102 1.00 94.88 88 TRP A C 1
ATOM 719 O O . TRP A 1 88 ? 10.738 -5.816 6.222 1.00 94.88 88 TRP A O 1
ATOM 729 N N . TRP A 1 89 ? 12.633 -5.007 7.120 1.00 95.12 89 TRP A N 1
ATOM 730 C CA . TRP A 1 89 ? 12.097 -4.878 8.473 1.00 95.12 89 TRP A CA 1
ATOM 731 C C . TRP A 1 89 ? 10.883 -3.939 8.540 1.00 95.12 89 TRP A C 1
ATOM 733 O O . TRP A 1 89 ? 9.859 -4.278 9.139 1.00 95.12 89 TRP A O 1
ATOM 743 N N . ALA A 1 90 ? 10.959 -2.783 7.873 1.00 94.81 90 ALA A N 1
ATOM 744 C CA . ALA A 1 90 ? 9.867 -1.817 7.806 1.00 94.81 90 ALA A CA 1
ATOM 745 C C . ALA A 1 90 ? 8.607 -2.391 7.132 1.00 94.81 90 ALA A C 1
ATOM 747 O O . ALA A 1 90 ? 7.488 -2.171 7.618 1.00 94.81 90 ALA A O 1
ATOM 748 N N . THR A 1 91 ? 8.781 -3.144 6.042 1.00 94.69 91 THR A N 1
ATOM 749 C CA . THR A 1 91 ? 7.681 -3.797 5.324 1.00 94.69 91 THR A CA 1
ATOM 750 C C . THR A 1 91 ? 7.067 -4.924 6.154 1.00 94.69 91 THR A C 1
ATOM 752 O O . THR A 1 91 ? 5.844 -4.962 6.281 1.00 94.69 91 THR A O 1
ATOM 755 N N . VAL A 1 92 ? 7.870 -5.790 6.790 1.00 95.56 92 VAL A N 1
ATOM 756 C CA . VAL A 1 92 ? 7.367 -6.856 7.681 1.00 95.56 92 VAL A CA 1
ATOM 757 C C . VAL A 1 92 ? 6.550 -6.257 8.821 1.00 95.56 92 VAL A C 1
ATOM 759 O O . VAL A 1 92 ? 5.389 -6.618 8.993 1.00 95.56 92 VAL A O 1
ATOM 762 N N . HIS A 1 93 ? 7.098 -5.272 9.539 1.00 94.75 93 HIS A N 1
ATOM 763 C CA . HIS A 1 93 ? 6.384 -4.609 10.633 1.00 94.75 93 HIS A CA 1
ATOM 764 C C . HIS A 1 93 ? 5.042 -4.023 10.168 1.00 94.75 93 HIS A C 1
ATOM 766 O O . HIS A 1 93 ? 4.022 -4.135 10.853 1.00 94.75 93 HIS A O 1
ATOM 772 N N . GLN A 1 94 ? 5.014 -3.420 8.980 1.00 92.00 94 GLN A N 1
ATOM 773 C CA . GLN A 1 94 ? 3.786 -2.894 8.407 1.00 92.00 94 GLN A CA 1
ATOM 774 C C . GLN A 1 94 ? 2.767 -3.988 8.058 1.00 92.00 94 GLN A C 1
ATOM 776 O O . GLN A 1 94 ? 1.581 -3.806 8.352 1.00 92.00 94 GLN A O 1
ATOM 781 N N . MET A 1 95 ? 3.194 -5.075 7.414 1.00 92.88 95 MET A N 1
ATOM 782 C CA . MET A 1 95 ? 2.301 -6.165 7.017 1.00 92.88 95 MET A CA 1
ATOM 783 C C . MET A 1 95 ? 1.743 -6.891 8.239 1.00 92.88 95 MET A C 1
ATOM 785 O O . MET A 1 95 ? 0.532 -7.087 8.310 1.00 92.88 95 MET A O 1
ATOM 789 N N . THR A 1 96 ? 2.567 -7.149 9.258 1.00 95.06 96 THR A N 1
ATOM 790 C CA . THR A 1 96 ? 2.114 -7.722 10.533 1.00 95.06 96 THR A CA 1
ATOM 791 C C . THR A 1 96 ? 1.011 -6.869 11.157 1.00 95.06 96 THR A C 1
ATOM 793 O O . THR A 1 96 ? -0.043 -7.381 11.511 1.00 95.06 96 THR A O 1
ATOM 796 N N . ARG A 1 97 ? 1.174 -5.540 11.198 1.00 89.88 97 ARG A N 1
ATOM 797 C CA . ARG A 1 97 ? 0.137 -4.631 11.725 1.00 89.88 97 ARG A CA 1
ATOM 798 C C . ARG A 1 97 ? -1.146 -4.591 10.899 1.00 89.88 97 ARG A C 1
ATOM 800 O O . ARG A 1 97 ? -2.179 -4.158 11.409 1.00 89.88 97 ARG A O 1
ATOM 807 N N . ARG A 1 98 ? -1.101 -4.918 9.608 1.00 88.62 98 ARG A N 1
ATOM 808 C CA . ARG A 1 98 ? -2.320 -5.050 8.795 1.00 88.62 98 ARG A CA 1
ATOM 809 C C . ARG A 1 98 ? -3.018 -6.349 9.112 1.00 88.62 98 ARG A C 1
ATOM 811 O O . ARG A 1 98 ? -4.183 -6.295 9.475 1.00 88.62 98 ARG A O 1
ATOM 818 N N . LEU A 1 99 ? -2.269 -7.445 9.092 1.00 92.38 99 LEU A N 1
ATOM 819 C CA . LEU A 1 99 ? -2.782 -8.769 9.397 1.00 92.38 99 LEU A CA 1
ATOM 820 C C . LEU A 1 99 ? -3.436 -8.806 10.784 1.00 92.38 99 LEU A C 1
ATOM 822 O O . LEU A 1 99 ? -4.563 -9.258 10.910 1.00 92.38 99 LEU A O 1
ATOM 826 N N . THR A 1 100 ? -2.796 -8.244 11.815 1.00 92.00 100 THR A N 1
ATOM 827 C CA . THR A 1 100 ? -3.390 -8.176 13.161 1.00 92.00 100 THR A CA 1
ATOM 828 C C . THR A 1 100 ? -4.697 -7.379 13.189 1.00 92.00 100 THR A C 1
ATOM 830 O O . THR A 1 100 ? -5.617 -7.756 13.904 1.00 92.00 100 THR A O 1
ATOM 833 N N . ARG A 1 101 ? -4.806 -6.288 12.418 1.00 83.25 101 ARG A N 1
ATOM 834 C CA . ARG A 1 101 ? -6.048 -5.498 12.347 1.00 83.25 101 ARG A CA 1
ATOM 835 C C . ARG A 1 101 ? -7.156 -6.245 11.616 1.00 83.25 101 ARG A C 1
ATOM 837 O O . ARG A 1 101 ? -8.285 -6.233 12.089 1.00 83.25 101 ARG A O 1
ATOM 844 N N . GLU A 1 102 ? -6.822 -6.904 10.510 1.00 85.31 102 GLU A N 1
ATOM 845 C CA . GLU A 1 102 ? -7.756 -7.733 9.742 1.00 85.31 102 GLU A CA 1
ATOM 846 C C . GLU A 1 102 ? -8.278 -8.900 10.587 1.00 85.31 102 GLU A C 1
ATOM 848 O O . GLU A 1 102 ? -9.487 -9.082 10.691 1.00 85.31 102 GLU A O 1
ATOM 853 N N . LEU A 1 103 ? -7.388 -9.622 11.276 1.00 86.94 103 LEU A N 1
ATOM 854 C CA . LEU A 1 103 ? -7.759 -10.711 12.186 1.00 86.94 103 LEU A CA 1
ATOM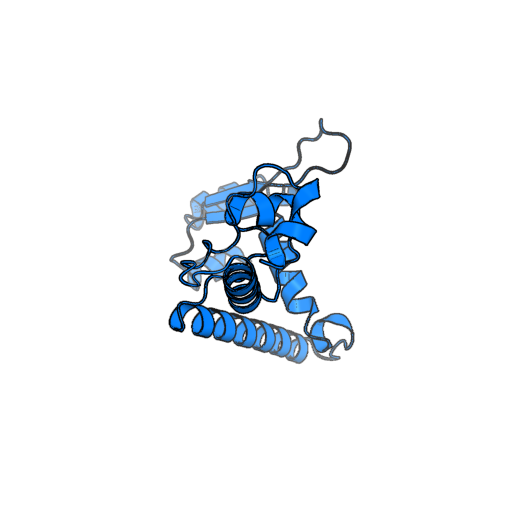 855 C C . LEU A 1 103 ? -8.596 -10.231 13.380 1.00 86.94 103 LEU A C 1
ATOM 857 O O . LEU A 1 103 ? -9.467 -10.956 13.847 1.00 86.94 103 LEU A O 1
ATOM 861 N N . ALA A 1 104 ? -8.367 -9.008 13.861 1.00 85.25 104 ALA A N 1
ATOM 862 C CA . ALA A 1 104 ? -9.167 -8.397 14.920 1.00 85.25 104 ALA A CA 1
ATOM 863 C C . ALA A 1 104 ? -10.518 -7.836 14.427 1.00 85.25 104 ALA A C 1
ATOM 865 O O . ALA A 1 104 ? -11.233 -7.216 15.213 1.00 85.25 104 ALA A O 1
ATOM 866 N N . GLY A 1 105 ? -10.850 -7.977 13.136 1.00 80.56 105 GLY A N 1
ATOM 867 C CA . GLY A 1 105 ? -12.062 -7.406 12.543 1.00 80.56 105 GLY A CA 1
ATOM 868 C C . GLY A 1 105 ? -12.096 -5.874 12.569 1.00 80.56 105 GLY A C 1
ATOM 869 O O . GLY A 1 105 ? -13.156 -5.271 12.416 1.00 80.56 105 GLY A O 1
ATOM 870 N N . GLN A 1 106 ? -10.951 -5.220 12.784 1.00 70.12 106 GLN A N 1
ATOM 871 C CA . GLN A 1 106 ? -10.879 -3.766 12.818 1.00 70.12 106 GLN A CA 1
ATOM 872 C C . GLN A 1 106 ? -10.914 -3.234 11.384 1.00 70.12 106 GLN A C 1
ATOM 874 O O . GLN A 1 106 ? -10.068 -3.629 10.571 1.00 70.12 106 GLN A O 1
ATOM 879 N N . PRO A 1 107 ? -11.831 -2.306 11.049 1.00 63.94 107 PRO A N 1
ATOM 880 C CA . PRO A 1 107 ? -11.858 -1.727 9.718 1.00 63.94 107 PRO A CA 1
ATOM 881 C C . PRO A 1 107 ? -10.514 -1.058 9.429 1.00 63.94 107 PRO A C 1
ATOM 883 O O . PRO A 1 107 ? -9.887 -0.454 10.310 1.00 63.94 107 PRO A O 1
ATOM 886 N N . ALA A 1 108 ? -10.051 -1.164 8.180 1.00 62.91 108 ALA A N 1
ATOM 887 C CA . ALA A 1 108 ? -8.867 -0.441 7.749 1.00 62.91 108 ALA A CA 1
ATOM 888 C C . ALA A 1 108 ? -9.087 1.038 8.077 1.00 62.91 108 ALA A C 1
ATOM 890 O O . ALA A 1 108 ? -10.004 1.651 7.537 1.00 62.91 108 ALA A O 1
ATOM 891 N N . ALA A 1 109 ? -8.274 1.582 8.991 1.00 59.91 109 ALA A N 1
ATOM 892 C CA . ALA A 1 109 ? -8.323 2.985 9.386 1.00 59.91 109 ALA A CA 1
ATOM 893 C C . ALA A 1 109 ? -8.014 3.846 8.159 1.00 59.91 109 ALA A C 1
ATOM 895 O O . ALA A 1 109 ? -6.866 4.183 7.864 1.00 59.91 109 ALA A O 1
ATOM 896 N N . SER A 1 110 ? -9.044 4.109 7.378 1.00 56.19 110 SER A N 1
ATOM 897 C CA . SER A 1 110 ? -8.964 4.880 6.171 1.00 56.19 110 SER A CA 1
ATOM 898 C C . SER A 1 110 ? -9.408 6.274 6.534 1.00 56.19 110 SER A C 1
ATOM 900 O O . SER A 1 110 ? -10.541 6.518 6.931 1.00 56.19 110 SER A O 1
ATOM 902 N N . ARG A 1 111 ? -8.472 7.202 6.378 1.00 54.81 111 ARG A N 1
ATOM 903 C CA . ARG A 1 111 ? -8.725 8.637 6.480 1.00 54.81 111 ARG A CA 1
ATOM 904 C C . ARG A 1 111 ? -9.707 9.137 5.405 1.00 54.81 111 ARG A C 1
ATOM 906 O O . ARG A 1 111 ? -10.147 10.275 5.490 1.00 54.81 111 ARG A O 1
ATOM 913 N N . TRP A 1 112 ? -9.997 8.307 4.400 1.00 50.72 112 TRP A N 1
ATOM 914 C CA . TRP A 1 112 ? -10.729 8.646 3.178 1.00 50.72 112 TRP A CA 1
ATOM 915 C C . TRP A 1 112 ? -11.865 7.662 2.859 1.00 50.72 112 TRP A C 1
ATOM 917 O O . TRP A 1 112 ? -12.400 7.699 1.758 1.00 50.72 112 TRP A O 1
ATOM 927 N N . SER A 1 113 ? -12.181 6.742 3.774 1.00 55.19 113 SER A N 1
ATOM 928 C CA . SER A 1 113 ? -13.375 5.900 3.667 1.00 55.19 113 SER A CA 1
ATOM 929 C C . SER A 1 113 ? -14.539 6.613 4.322 1.00 55.19 113 SER A C 1
ATOM 931 O O . SER A 1 113 ? -14.324 7.494 5.161 1.00 55.19 113 SER A O 1
ATOM 933 N N . ASP A 1 114 ? -15.749 6.177 3.984 1.00 59.75 114 ASP A N 1
ATOM 934 C CA . ASP A 1 114 ? -16.926 6.542 4.754 1.00 59.75 114 ASP A CA 1
ATOM 935 C C . ASP A 1 114 ? -16.656 6.286 6.243 1.00 59.75 114 ASP A C 1
ATOM 937 O O . ASP A 1 114 ? -16.026 5.274 6.596 1.00 59.75 114 ASP A O 1
ATOM 941 N N . PRO A 1 115 ? -17.044 7.225 7.125 1.00 64.38 115 PRO A N 1
ATOM 942 C CA . PRO A 1 115 ? -16.902 7.016 8.552 1.00 64.38 115 PRO A CA 1
ATOM 943 C C . PRO A 1 115 ? -17.587 5.696 8.928 1.00 64.38 115 PRO A C 1
ATOM 945 O O . PRO A 1 115 ? -18.603 5.343 8.322 1.00 64.38 115 PRO A O 1
ATOM 948 N N . PRO A 1 116 ? -17.040 4.952 9.907 1.00 69.19 116 PRO A N 1
ATOM 949 C CA . PRO A 1 116 ? -17.679 3.729 10.365 1.00 69.19 116 PRO A CA 1
ATOM 950 C C . PRO A 1 116 ? -19.148 4.016 10.711 1.00 69.19 116 PRO A C 1
ATOM 952 O O . PRO A 1 1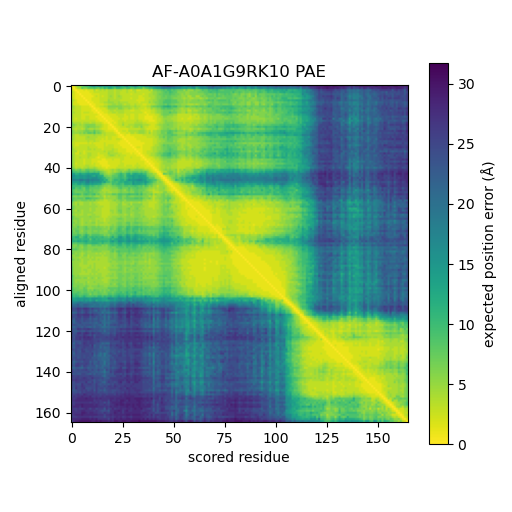16 ? -19.446 5.117 11.200 1.00 69.19 116 PRO A O 1
ATOM 955 N N . PRO A 1 117 ? -20.057 3.060 10.446 1.00 77.56 117 PRO A N 1
ATOM 956 C CA . PRO A 1 117 ? -21.479 3.250 10.687 1.00 77.56 117 PRO A CA 1
ATOM 957 C C . PRO A 1 117 ? -21.721 3.709 12.127 1.00 77.56 117 PRO A C 1
ATOM 959 O O . PRO A 1 117 ? -20.983 3.347 13.050 1.00 77.56 117 PRO A O 1
ATOM 962 N N . LEU A 1 118 ? -22.734 4.558 12.304 1.00 82.12 118 LEU A N 1
ATOM 963 C CA . LEU A 1 118 ? -23.061 5.102 13.617 1.00 82.12 118 LEU A CA 1
ATOM 964 C C . LEU A 1 118 ? -23.419 3.960 14.583 1.00 82.12 118 LEU A C 1
ATOM 966 O O . LEU A 1 118 ? -24.100 3.013 14.179 1.00 82.12 118 LEU A O 1
ATOM 970 N N . PRO A 1 119 ? -22.977 4.032 15.850 1.00 82.06 119 PRO A N 1
ATOM 971 C CA . PRO A 1 119 ? -23.383 3.062 16.858 1.00 82.06 119 PRO A CA 1
ATOM 972 C C . PRO A 1 119 ? -24.898 3.132 17.086 1.00 82.06 119 PRO A C 1
ATOM 974 O O . PRO A 1 119 ? -25.513 4.192 16.950 1.00 82.06 119 PRO A O 1
ATOM 977 N N . SER A 1 120 ? -25.502 2.018 17.497 1.00 84.50 120 SER A N 1
ATOM 978 C CA . SER A 1 120 ? -26.885 2.015 17.975 1.00 84.50 120 SER A CA 1
ATOM 979 C C . SER A 1 120 ? -26.993 2.843 19.258 1.00 84.50 120 SER A C 1
ATOM 981 O O . SER A 1 120 ? -26.389 2.494 20.274 1.00 84.50 120 SER A O 1
ATOM 983 N N . LEU A 1 121 ? -27.758 3.933 19.213 1.00 86.94 121 LEU A N 1
ATOM 984 C CA . LEU A 1 121 ? -27.929 4.853 20.337 1.00 86.94 121 LEU A CA 1
ATOM 985 C C . LEU A 1 121 ? -29.067 4.378 21.241 1.00 86.94 121 LEU A C 1
ATOM 987 O O . LEU A 1 121 ? -30.240 4.544 20.911 1.00 86.94 121 LEU A O 1
ATOM 991 N N . THR A 1 122 ? -28.714 3.776 22.373 1.00 86.12 122 THR A N 1
ATOM 992 C CA . THR A 1 122 ? -29.662 3.139 23.304 1.00 86.12 122 THR A CA 1
ATOM 993 C C . THR A 1 122 ? -30.019 4.002 24.505 1.00 86.12 122 THR A C 1
ATOM 995 O O . THR A 1 122 ? -30.988 3.702 25.197 1.00 86.12 122 THR A O 1
ATOM 998 N N . SER A 1 123 ? -29.251 5.060 24.779 1.00 84.88 123 SER A N 1
ATOM 999 C CA . SER A 1 123 ? -29.537 5.939 25.914 1.00 84.88 123 SER A CA 1
ATOM 1000 C C . SER A 1 123 ? -30.876 6.677 25.714 1.00 84.88 123 SER A C 1
ATOM 1002 O O . SER A 1 123 ? -31.206 7.066 24.586 1.00 84.88 123 SER A O 1
ATOM 1004 N N . PRO A 1 124 ? -31.668 6.847 26.790 1.00 83.81 124 PRO A N 1
ATOM 1005 C CA . PRO A 1 124 ? -32.986 7.476 26.716 1.00 83.81 124 PRO A CA 1
ATOM 1006 C C . PRO A 1 124 ? -32.894 8.986 26.457 1.00 83.81 124 PRO A C 1
ATOM 1008 O O . PRO A 1 124 ? -33.745 9.560 25.781 1.00 83.81 124 PRO A O 1
ATOM 1011 N N . ASP A 1 125 ? -31.836 9.620 26.954 1.00 86.25 125 ASP A N 1
ATOM 1012 C CA . ASP A 1 125 ? -31.598 11.055 26.930 1.00 86.25 125 ASP A CA 1
ATOM 1013 C C . ASP A 1 125 ? -30.628 11.467 25.811 1.00 86.25 125 ASP A C 1
ATOM 1015 O O . ASP A 1 125 ? -29.718 10.738 25.413 1.00 86.25 125 ASP A O 1
ATOM 1019 N N . ARG A 1 126 ? -30.786 12.682 25.277 1.00 85.25 126 ARG A N 1
ATOM 1020 C CA . ARG A 1 126 ? -29.947 13.155 24.159 1.00 85.25 126 ARG A CA 1
ATOM 1021 C C . ARG A 1 126 ? -28.478 13.304 24.560 1.00 85.25 126 ARG A C 1
ATOM 1023 O O . ARG A 1 126 ? -27.595 13.069 23.734 1.00 85.25 126 ARG A O 1
ATOM 1030 N N . ARG A 1 127 ? -28.202 13.657 25.818 1.00 85.81 127 ARG A N 1
ATOM 1031 C CA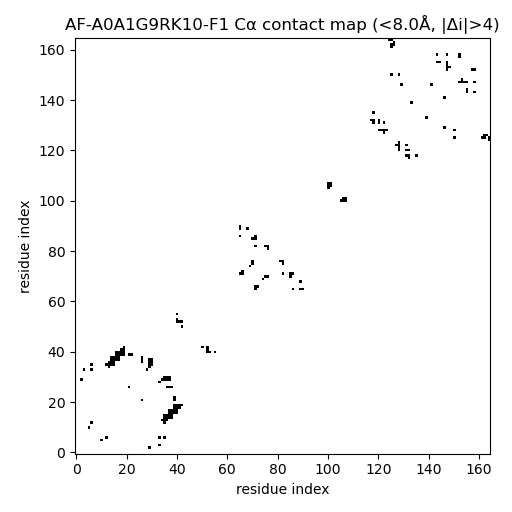 . ARG A 1 127 ? -26.838 13.793 26.343 1.00 85.81 127 ARG A CA 1
ATOM 1032 C C . ARG A 1 127 ? -26.119 12.447 26.395 1.00 85.81 127 ARG A C 1
ATOM 1034 O O . ARG A 1 127 ? -24.985 12.353 25.928 1.00 85.81 127 ARG A O 1
ATOM 1041 N N . GLY A 1 128 ? -26.764 11.405 26.904 1.00 87.06 128 GLY A N 1
ATOM 1042 C CA . GLY A 1 128 ? -26.212 10.056 26.927 1.00 87.06 128 GLY A CA 1
ATOM 1043 C C . GLY A 1 128 ? -25.986 9.498 25.521 1.00 87.06 128 GLY A C 1
ATOM 1044 O O . GLY A 1 128 ? -24.940 8.897 25.273 1.00 87.06 128 GLY A O 1
ATOM 1045 N N . LYS A 1 129 ? -26.860 9.806 24.553 1.00 88.56 129 LYS A N 1
ATOM 1046 C CA . LYS A 1 129 ? -26.616 9.506 23.129 1.00 88.56 129 LYS A CA 1
ATOM 1047 C C . LYS A 1 129 ? -25.357 10.196 22.588 1.00 88.56 129 LYS A C 1
ATOM 1049 O O . LYS A 1 129 ? -24.567 9.558 21.895 1.00 88.56 129 LYS A O 1
ATOM 1054 N N . VAL A 1 130 ? -25.111 11.465 22.936 1.00 87.69 130 VAL A N 1
ATOM 1055 C CA . VAL A 1 130 ? -23.856 12.160 22.577 1.00 87.69 130 VAL A CA 1
ATOM 1056 C C . VAL A 1 130 ? -22.644 11.466 23.192 1.00 87.69 130 VAL A C 1
ATOM 1058 O O . VAL A 1 130 ? -21.651 11.254 22.502 1.00 87.69 130 VAL A O 1
ATOM 1061 N N . LEU A 1 131 ? -22.714 11.070 24.463 1.00 87.44 131 LEU A N 1
ATOM 1062 C CA . LEU A 1 131 ? -21.613 10.356 25.114 1.00 87.44 131 LEU A CA 1
ATOM 1063 C C . LEU A 1 131 ? -21.343 8.998 24.455 1.00 87.44 131 LEU A C 1
ATOM 1065 O O . LEU A 1 131 ? -20.182 8.653 24.251 1.00 87.44 131 LEU A O 1
ATOM 1069 N N . GLN A 1 132 ? -22.386 8.266 24.052 1.00 89.81 132 GLN A N 1
ATOM 1070 C CA . GLN A 1 132 ? -22.244 7.025 23.285 1.00 89.81 132 GLN A CA 1
ATOM 1071 C C . GLN A 1 132 ? -21.568 7.268 21.925 1.00 89.81 132 GLN A C 1
ATOM 1073 O O . GLN A 1 132 ? -20.667 6.517 21.557 1.00 89.81 132 GLN A O 1
ATOM 1078 N N . LEU A 1 133 ? -21.928 8.339 21.205 1.00 88.06 133 LEU A N 1
ATOM 1079 C CA . LEU A 1 133 ? -21.268 8.723 19.948 1.00 88.06 133 LEU A CA 1
ATOM 1080 C C . LEU A 1 133 ? -19.791 9.077 20.150 1.00 88.06 133 LEU A C 1
ATOM 1082 O O . LEU A 1 133 ? -18.934 8.614 19.397 1.00 88.06 133 LEU A O 1
ATOM 1086 N N . LEU A 1 134 ? -19.488 9.881 21.172 1.00 86.25 134 LEU A N 1
ATOM 1087 C CA . LEU A 1 134 ? -18.122 10.300 21.486 1.00 86.25 134 LEU A CA 1
ATOM 1088 C C . LEU A 1 134 ? -17.257 9.129 21.954 1.00 86.25 134 LEU A C 1
ATOM 1090 O O . LEU A 1 134 ? -16.083 9.084 21.605 1.00 86.25 134 LEU A O 1
ATOM 1094 N N . ALA A 1 135 ? -17.822 8.180 22.701 1.00 85.06 135 ALA A N 1
ATOM 1095 C CA . ALA A 1 135 ? -17.125 6.973 23.136 1.00 85.06 135 ALA A CA 1
ATOM 1096 C C . ALA A 1 135 ? -16.898 5.987 21.982 1.00 85.06 135 ALA A C 1
ATOM 1098 O O . ALA A 1 135 ? -15.842 5.362 21.902 1.00 85.06 135 ALA A O 1
ATOM 1099 N N . ALA A 1 136 ? -17.863 5.870 21.066 1.00 82.31 136 ALA A N 1
ATOM 1100 C CA . ALA A 1 136 ? -17.745 5.008 19.897 1.00 82.31 136 ALA A CA 1
ATOM 1101 C C . ALA A 1 136 ? -16.793 5.573 18.838 1.00 82.31 136 ALA A C 1
ATOM 1103 O O . ALA A 1 136 ? -16.195 4.793 18.105 1.00 82.31 136 ALA A O 1
ATOM 1104 N N . GLN A 1 137 ? -16.667 6.904 18.732 1.00 83.44 137 GLN A N 1
ATOM 1105 C CA . GLN A 1 137 ? -15.822 7.573 17.736 1.00 83.44 137 GLN A CA 1
ATOM 1106 C C . GLN A 1 137 ? -14.955 8.727 18.309 1.00 83.44 137 GLN A C 1
ATOM 1108 O O . GLN A 1 137 ? -15.040 9.851 17.804 1.00 83.44 137 GLN A O 1
ATOM 1113 N N . PRO A 1 138 ? -14.074 8.494 19.312 1.00 80.25 138 PRO A N 1
ATOM 1114 C CA . PRO A 1 138 ? -13.276 9.541 19.976 1.00 80.25 138 PRO A CA 1
ATOM 1115 C C . PRO A 1 138 ? -12.291 10.308 19.081 1.00 80.25 138 PRO A C 1
ATOM 1117 O O . PRO A 1 138 ? -11.834 11.388 19.440 1.00 80.25 138 PRO A O 1
ATOM 1120 N N . TRP A 1 139 ? -11.949 9.774 17.909 1.00 72.31 139 TRP A N 1
ATOM 1121 C CA . TRP A 1 139 ? -11.047 10.405 16.936 1.00 72.31 139 TRP A CA 1
ATOM 1122 C C . TRP A 1 139 ? -11.771 11.344 15.959 1.00 72.31 139 TRP A C 1
ATOM 1124 O O . TRP A 1 139 ? -11.120 11.963 15.114 1.00 72.31 139 TRP A O 1
ATOM 1134 N N . ARG A 1 140 ? -13.107 11.427 16.021 1.00 77.56 140 ARG A N 1
ATOM 1135 C CA . ARG A 1 140 ? -13.927 12.174 15.065 1.00 77.56 140 ARG A CA 1
ATOM 1136 C C . ARG A 1 140 ? -14.301 13.545 15.619 1.00 77.56 140 ARG A C 1
ATOM 1138 O O . ARG A 1 140 ? -14.914 13.658 16.675 1.00 77.56 140 ARG A O 1
ATOM 1145 N N . ALA A 1 141 ? -13.970 14.593 14.869 1.00 79.50 141 ALA A N 1
ATOM 1146 C CA . ALA A 1 141 ? -14.466 15.935 15.148 1.00 79.50 141 ALA A CA 1
ATOM 1147 C C . ALA A 1 141 ? -15.907 16.057 14.633 1.00 79.50 141 ALA A C 1
ATOM 1149 O O . ALA A 1 141 ? -16.151 15.938 13.432 1.00 79.50 141 ALA A O 1
ATOM 1150 N N . TRP A 1 142 ? -16.851 16.286 15.542 1.00 81.25 142 TRP A N 1
ATOM 1151 C CA . TRP A 1 142 ? -18.273 16.378 15.226 1.00 81.25 142 TRP A CA 1
ATOM 1152 C C . TRP A 1 142 ? -18.687 17.814 14.919 1.00 81.25 142 TRP A C 1
ATOM 1154 O O . TRP A 1 142 ? -18.337 18.743 15.650 1.00 81.25 142 TRP A O 1
ATOM 1164 N N . LYS A 1 143 ? -19.484 18.002 13.865 1.00 83.19 143 LYS A N 1
ATOM 1165 C CA . LYS A 1 143 ? -20.156 19.284 13.613 1.00 83.19 143 LYS A CA 1
ATOM 1166 C C . LYS A 1 143 ? -21.483 19.322 14.374 1.00 83.19 143 LYS A C 1
ATOM 1168 O O . LYS A 1 143 ? -22.204 18.331 14.410 1.00 83.19 143 LYS A O 1
ATOM 1173 N N . GLY A 1 144 ? -21.851 20.481 14.923 1.00 77.00 144 GLY A N 1
ATOM 1174 C CA . GLY A 1 144 ? -23.116 20.637 15.660 1.00 77.00 144 GLY A CA 1
ATOM 1175 C C . GLY A 1 144 ? -24.354 20.276 14.828 1.00 77.00 144 GLY A C 1
ATOM 1176 O O . GLY A 1 144 ? -25.229 19.571 15.312 1.00 77.00 144 GLY A O 1
ATOM 1177 N N . ALA A 1 145 ? -24.385 20.669 13.550 1.00 79.62 145 ALA A N 1
ATOM 1178 C CA . ALA A 1 145 ? -25.473 20.324 12.628 1.00 79.62 145 ALA A CA 1
ATOM 1179 C C . ALA A 1 145 ? -25.584 18.813 12.356 1.00 79.62 145 ALA A C 1
ATOM 1181 O O . ALA A 1 145 ? -26.674 18.283 12.177 1.00 79.62 145 ALA A O 1
ATOM 1182 N N . GLU A 1 146 ? -24.454 18.111 12.357 1.00 82.12 146 GLU A N 1
ATOM 1183 C CA . GLU A 1 146 ? -24.421 16.666 12.162 1.00 82.12 146 GLU A CA 1
ATOM 1184 C C . GLU A 1 146 ? -24.942 15.924 13.396 1.00 82.12 146 GLU A C 1
ATOM 1186 O O . GLU A 1 146 ? -25.772 15.027 13.274 1.00 82.12 146 GLU A O 1
ATOM 1191 N N . LEU A 1 147 ? -24.512 16.335 14.593 1.00 85.25 147 LEU A N 1
ATOM 1192 C CA . LEU A 1 147 ? -25.060 15.791 15.835 1.00 85.25 147 LEU A CA 1
ATOM 1193 C C . LEU A 1 147 ? -26.555 16.090 15.963 1.00 85.25 147 LEU A C 1
ATOM 1195 O O . LEU A 1 147 ? -27.307 15.229 16.404 1.00 85.25 147 LEU A O 1
ATOM 1199 N N . ALA A 1 148 ? -26.996 17.283 15.556 1.00 84.19 148 ALA A N 1
ATOM 1200 C CA . ALA A 1 148 ? -28.407 17.651 15.571 1.00 84.19 148 ALA A CA 1
ATOM 1201 C C . ALA A 1 148 ? -29.245 16.700 14.703 1.00 84.19 148 ALA A C 1
ATOM 1203 O O . ALA A 1 148 ? -30.245 16.171 15.182 1.00 84.19 148 ALA A O 1
ATOM 1204 N N . ALA A 1 149 ? -28.786 16.392 13.485 1.00 84.00 149 ALA A N 1
ATOM 1205 C CA . ALA A 1 149 ? -29.455 15.438 12.604 1.00 84.00 149 ALA A CA 1
ATOM 1206 C C . ALA A 1 149 ? -29.535 14.025 13.215 1.00 84.00 149 ALA A C 1
ATOM 1208 O O . ALA A 1 149 ? -30.592 13.401 13.185 1.00 84.00 149 ALA A O 1
ATOM 1209 N N . ILE A 1 150 ? -28.450 13.541 13.830 1.00 85.56 150 ILE A N 1
ATOM 1210 C CA . ILE A 1 150 ? -28.401 12.209 14.463 1.00 85.56 150 ILE A CA 1
ATOM 1211 C C . ILE A 1 150 ? -29.327 12.121 15.686 1.00 85.56 150 ILE A C 1
ATOM 1213 O O . ILE A 1 150 ? -29.905 11.072 15.963 1.00 85.56 150 ILE A O 1
ATOM 1217 N N . LEU A 1 151 ? -29.476 13.221 16.427 1.00 84.12 151 LEU A N 1
ATOM 1218 C CA . LEU A 1 151 ? -30.287 13.293 17.645 1.00 84.12 151 LEU A CA 1
ATOM 1219 C C . LEU A 1 151 ? -31.755 13.681 17.387 1.00 84.12 151 LEU A C 1
ATOM 1221 O O . LEU A 1 151 ? -32.519 13.791 18.351 1.00 84.12 151 LEU A O 1
ATOM 1225 N N . GLY A 1 152 ? -32.148 13.900 16.126 1.00 82.44 152 GLY A N 1
ATOM 1226 C CA . GLY A 1 152 ? -33.497 14.341 15.755 1.00 82.44 152 GLY A CA 1
ATOM 1227 C C . GLY A 1 152 ? -33.820 15.763 16.227 1.00 82.44 152 GLY A C 1
ATOM 1228 O O . GLY A 1 152 ? -34.923 16.027 16.697 1.00 82.44 152 GLY A O 1
ATOM 1229 N N . ILE A 1 153 ? -32.837 16.664 16.184 1.00 83.00 153 ILE A N 1
ATOM 1230 C CA . ILE A 1 153 ? -32.979 18.080 16.536 1.00 83.00 153 ILE A CA 1
ATOM 1231 C C . ILE A 1 153 ? -33.135 18.882 15.244 1.00 83.00 153 ILE A C 1
ATOM 1233 O O . ILE A 1 153 ? -32.181 19.044 14.486 1.00 83.00 153 ILE A O 1
ATOM 1237 N N . GLU A 1 154 ? -34.332 19.417 15.010 1.00 75.56 154 GLU A N 1
ATOM 1238 C CA . GLU A 1 154 ? -34.651 20.173 13.791 1.00 75.56 154 GLU A CA 1
ATOM 1239 C C . GLU A 1 154 ? -33.987 21.559 13.756 1.00 75.56 154 GLU A C 1
ATOM 1241 O O . GLU A 1 154 ? -33.622 22.054 12.692 1.00 75.56 154 GLU A O 1
ATOM 1246 N N . ASN A 1 155 ? -33.778 22.186 14.920 1.00 78.69 155 ASN A N 1
ATOM 1247 C CA . ASN A 1 155 ? -33.180 23.515 15.024 1.00 78.69 155 ASN A CA 1
ATOM 1248 C C . ASN A 1 155 ? -31.828 23.477 15.749 1.00 78.69 155 ASN A C 1
ATOM 1250 O O . ASN A 1 155 ? -31.762 23.391 16.978 1.00 78.69 155 ASN A O 1
ATOM 1254 N N . VAL A 1 156 ? -30.742 23.639 14.992 1.00 71.44 156 VAL A N 1
ATOM 1255 C CA . VAL A 1 156 ? -29.361 23.635 15.508 1.00 71.44 156 VAL A CA 1
ATOM 1256 C C . VAL A 1 156 ? -29.112 24.750 16.537 1.00 71.44 156 VAL A C 1
ATOM 1258 O O . VAL A 1 156 ? -28.318 24.565 17.456 1.00 71.44 156 VAL A O 1
ATOM 1261 N N . ASN A 1 157 ? -29.830 25.875 16.474 1.00 74.06 157 ASN A N 1
ATOM 1262 C CA . ASN A 1 157 ? -29.680 26.957 17.457 1.00 74.06 157 ASN A CA 1
ATOM 1263 C C . ASN A 1 157 ? -30.258 26.589 18.836 1.00 74.06 157 ASN A C 1
ATOM 1265 O O . ASN A 1 157 ? -29.862 27.166 19.846 1.00 74.06 157 ASN A O 1
ATOM 1269 N N . SER A 1 158 ? -31.145 25.591 18.901 1.00 71.50 158 SER A N 1
ATOM 1270 C CA . SER A 1 158 ? -31.699 25.058 20.157 1.00 71.50 158 SER A CA 1
ATOM 1271 C C . SER A 1 158 ? -30.848 23.941 20.775 1.00 71.50 158 SER A C 1
ATOM 1273 O O . SER A 1 158 ? -31.107 23.505 21.898 1.00 71.50 158 SER A O 1
ATOM 1275 N N . PHE A 1 159 ? -29.794 23.509 20.073 1.00 69.50 159 PHE A N 1
ATOM 1276 C CA . PHE A 1 159 ? -28.982 22.339 20.408 1.00 69.50 159 PHE A CA 1
ATOM 1277 C C . PHE A 1 159 ? -28.430 22.377 21.840 1.00 69.50 159 PHE A C 1
ATOM 1279 O O . PHE A 1 159 ? -28.471 21.379 22.552 1.00 69.50 159 PHE A O 1
ATOM 1286 N N . ARG A 1 160 ? -27.974 23.546 22.308 1.00 66.56 160 ARG A N 1
ATOM 1287 C CA . ARG A 1 160 ? -27.421 23.701 23.665 1.00 66.56 160 ARG A CA 1
ATOM 1288 C C . ARG A 1 160 ? -28.479 23.563 24.768 1.00 66.56 160 ARG A C 1
ATOM 1290 O O . ARG A 1 160 ? -28.154 23.063 25.836 1.00 66.56 160 ARG A O 1
ATOM 1297 N N . VAL A 1 161 ? -29.717 23.981 24.506 1.00 69.94 161 VAL A N 1
ATOM 1298 C CA . VAL A 1 161 ? -30.840 23.931 25.464 1.00 69.94 161 VAL A CA 1
ATOM 1299 C C . VAL A 1 161 ? -31.450 22.528 25.521 1.00 69.94 161 VAL A C 1
ATOM 1301 O O . VAL A 1 161 ? -31.877 22.061 26.571 1.00 69.94 161 VAL A O 1
ATOM 1304 N N . GLN A 1 162 ? -31.450 21.822 24.392 1.00 67.31 162 GLN A N 1
ATOM 1305 C CA . GLN A 1 162 ? -32.042 20.490 24.263 1.00 67.31 162 GLN A CA 1
ATOM 1306 C C . GLN A 1 162 ? -31.128 19.338 24.708 1.00 67.31 162 GLN A C 1
ATOM 1308 O O . GLN A 1 162 ? -31.593 18.205 24.794 1.00 67.31 162 GLN A O 1
ATOM 1313 N N . LEU A 1 163 ? -29.846 19.607 24.975 1.00 66.12 163 LEU A N 1
ATOM 1314 C CA . LEU A 1 163 ? -28.906 18.645 25.568 1.00 66.12 163 LEU A CA 1
ATOM 1315 C C . LEU A 1 163 ? -28.901 18.663 27.106 1.00 66.12 163 LEU A C 1
ATOM 1317 O O . LEU A 1 163 ? -28.287 17.789 27.716 1.00 66.12 163 LEU A O 1
ATOM 1321 N N . SER A 1 164 ? -29.523 19.668 27.728 1.00 61.75 164 SER A N 1
ATOM 1322 C CA . SER A 1 164 ? -29.615 19.810 29.189 1.00 61.75 164 SER A CA 1
ATOM 1323 C C . SER A 1 164 ? -30.910 19.263 29.800 1.00 61.75 164 SER A C 1
ATOM 1325 O O . SER A 1 164 ? -31.045 19.314 31.019 1.00 61.75 164 SER A O 1
ATOM 1327 N N . GLN A 1 165 ? -31.842 18.787 28.969 1.00 58.28 165 GLN A N 1
ATOM 1328 C CA . GLN A 1 165 ? -33.089 18.122 29.367 1.00 58.28 165 GLN A CA 1
ATOM 1329 C C . GLN A 1 165 ? -32.924 16.608 29.256 1.00 58.28 165 GLN A C 1
ATOM 1331 O O . GLN A 1 165 ? -33.424 15.913 30.162 1.00 58.28 165 GLN A O 1
#

Sequence (165 aa):
MSLALLREKFSTICLVWADGGYAGRLQAWAGQVLGLAVTIVRRSDDLRGFVVLPRGWVVERTFAWLARYRRLVRIYERRPDHHEAMIWWATVHQMTRRLTRELAGQPAASRWSDPPPLPSLTSPDRRGKVLQLLAAQPWRAWKGAELAAILGIENVNSFRVQLSQ

Organism: NC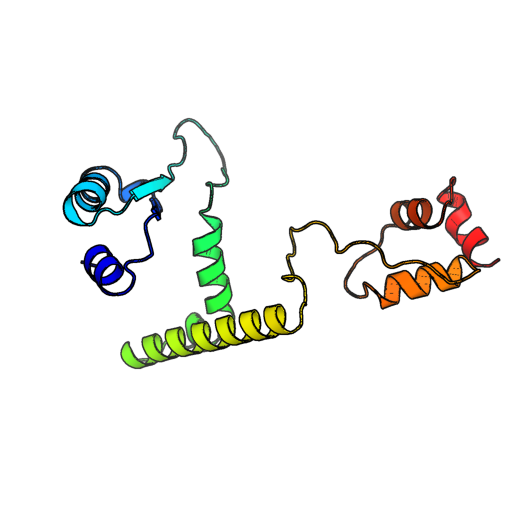BI:txid683260

pLDDT: mean 83.35, std 9.57, range [50.72, 95.56]

Foldseek 3Di:
DPLVVCCVVPVVAAEAEDEPVCPDPNQVCCCPPSVHHYHYFYDDPPDPDDDDIPPPVVVVVLVVQLVVPCCQPPNDDPDVVVNVVSSVVSVVVVVVVVVVCVVVVHPDPDPPDDDPDADDQDDPALLSSVVSRCVVCVPDDDDLVRSCVVSVNPDSVCSVVRNVD

Secondary structure (DSSP, 8-state):
-HHHHHHHH-TT--EEEEEGGGTTHHHHHHHHHH--EEEEE---TT--S----TTHHHHHHHHHHHTTSHHHHTS--SSHHHHHHHHHHHHHHHHHHHHHHHHTT-----TTSPPPPPPP---SSHHHHHHHHHHH-TTPPPPHHHHHHHTT-S-GGGHHHHT--

Radius of gyration: 24.5 Å; Cα contacts (8 Å, |Δi|>4): 109; chains: 1; bounding box: 62×43×55 Å

InterPro domains:
  IPR002559 Transposase IS4-like domain [PF01609] (7-92)

Nearest PDB structures (foldseek):
  7jn3-assembly1_H  TM=6.139E-01  e=3.306E-01  Rous sarcoma virus (strain Schmidt-Ruppin A)
  1cz9-assembly1_A-2  TM=6.420E-01  e=7.197E-01  Avian sarcoma virus
  5yw5-assembly2_B  TM=5.431E-01  e=8.112E-01  Francisella tularensis
  6e3b-assembly11_K  TM=4.760E-01  e=1.031E+00  Saccharomyces cerevisiae
  7jn3-assembly1_E  TM=5.969E-01  e=7.425E+00  Rous sarcoma virus (strain Schmidt-Ruppin A)